Protein AF-A0A1I7TGD9-F1 (afdb_monomer_lite)

Radius of gyration: 21.31 Å; chains: 1; bounding box: 45×32×64 Å

pLDDT: mean 74.13, std 12.02, range [39.72, 93.06]

Foldseek 3Di:
DVVVVVVVVVVVVVVVVVVVVQAQDWDKDPQPDVVLLVCCVVPVQVVVLVPDPDQFRKDFPDSGKIKIWHWHQDPNDTDIDMDIDTDIDGDPHTSDPPDD

Secondary structure (DSSP, 8-state):
-HHHHHHHHHHHHHHHHHHHTTTT-EEEEPTT-HHHHHHIIIIIHHHHHHH---SEEEEES-S--EEEEEEEEETTEEEEEEEEE--EEEEEEESS----

Structure (mmCIF, N/CA/C/O backbone):
data_AF-A0A1I7TGD9-F1
#
_entry.id   AF-A0A1I7TGD9-F1
#
loop_
_atom_site.group_PDB
_atom_site.id
_atom_site.type_symbol
_atom_site.label_atom_id
_atom_site.label_alt_id
_atom_site.label_comp_id
_atom_site.label_asym_id
_atom_site.label_entity_id
_atom_site.label_seq_id
_atom_site.pdbx_PDB_ins_code
_atom_site.Cartn_x
_atom_site.Cartn_y
_atom_site.Cartn_z
_atom_site.occupancy
_atom_site.B_iso_or_equiv
_atom_site.auth_seq_id
_atom_site.auth_comp_id
_atom_site.auth_asym_id
_atom_site.auth_atom_id
_atom_site.pdbx_PDB_model_num
ATOM 1 N N . MET A 1 1 ? -19.857 13.244 47.740 1.00 50.72 1 MET A N 1
ATOM 2 C CA . MET A 1 1 ? -19.706 12.057 46.860 1.00 50.72 1 MET A CA 1
ATOM 3 C C . MET A 1 1 ? -20.479 12.149 45.538 1.00 50.72 1 MET A C 1
ATOM 5 O O . MET A 1 1 ? -19.951 11.687 44.539 1.00 50.72 1 MET A O 1
ATOM 9 N N . ILE A 1 2 ? -21.659 12.783 45.475 1.00 59.94 2 ILE A N 1
ATOM 10 C CA . ILE A 1 2 ? -22.509 12.872 44.261 1.00 59.94 2 ILE A CA 1
ATOM 11 C C . ILE A 1 2 ? -21.821 13.529 43.042 1.00 59.94 2 ILE A C 1
ATOM 13 O O . ILE A 1 2 ? -21.930 13.028 41.927 1.00 59.94 2 ILE A O 1
ATOM 17 N N . GLY A 1 3 ? -21.027 14.587 43.245 1.00 64.75 3 GLY A N 1
ATOM 18 C CA . GLY A 1 3 ? -20.374 15.305 42.139 1.00 64.75 3 GLY A CA 1
ATOM 19 C C . GLY A 1 3 ? -19.253 14.543 41.417 1.00 64.75 3 GLY A C 1
ATOM 20 O O . GLY A 1 3 ? -18.904 14.904 40.298 1.00 64.75 3 GLY A O 1
ATOM 21 N N . ILE A 1 4 ? -18.683 13.493 42.021 1.00 72.62 4 ILE A N 1
ATOM 22 C CA . ILE A 1 4 ? -17.620 12.686 41.394 1.00 72.62 4 ILE A CA 1
ATOM 23 C C . ILE A 1 4 ? -18.234 11.686 40.409 1.00 72.62 4 ILE A C 1
ATOM 25 O O . ILE A 1 4 ? -17.795 11.606 39.265 1.00 72.62 4 ILE A O 1
ATOM 29 N N . TYR A 1 5 ? -19.306 10.999 40.812 1.00 74.25 5 TYR A N 1
ATOM 30 C CA . TYR A 1 5 ? -20.026 10.061 39.947 1.00 74.25 5 TYR A CA 1
ATOM 31 C C . TYR A 1 5 ? -20.636 10.748 38.722 1.00 74.25 5 TYR A C 1
ATOM 33 O O . TYR A 1 5 ? -20.565 10.212 37.619 1.00 74.25 5 TYR A O 1
ATOM 41 N N . GLN A 1 6 ? -21.149 11.971 38.887 1.00 77.81 6 GLN A N 1
ATOM 42 C CA . GLN A 1 6 ? -21.672 12.765 37.774 1.00 77.81 6 GLN A CA 1
ATOM 43 C C . GLN A 1 6 ? -20.577 13.141 36.761 1.00 77.81 6 GLN A C 1
ATOM 45 O O . GLN A 1 6 ? -20.796 13.048 35.556 1.00 77.81 6 GLN A O 1
ATOM 50 N N . LYS A 1 7 ? -19.373 13.498 37.229 1.00 74.62 7 LYS A N 1
ATOM 51 C CA . LYS A 1 7 ? -18.223 13.772 36.350 1.00 74.62 7 LYS A CA 1
ATOM 52 C C . LYS A 1 7 ? -17.761 12.523 35.600 1.00 74.62 7 LYS A C 1
ATOM 54 O O . LYS A 1 7 ? -17.491 12.609 34.407 1.00 74.62 7 LYS A O 1
ATOM 59 N N . ILE A 1 8 ? -17.710 11.372 36.275 1.00 77.62 8 ILE A N 1
ATOM 60 C CA . ILE A 1 8 ? -17.329 10.091 35.661 1.00 77.62 8 ILE A CA 1
ATOM 61 C C . ILE A 1 8 ? -18.333 9.694 34.573 1.00 77.62 8 ILE A C 1
ATOM 63 O O . ILE A 1 8 ? -17.916 9.338 33.475 1.00 77.62 8 ILE A O 1
ATOM 67 N N . ALA A 1 9 ? -19.637 9.821 34.844 1.00 73.88 9 ALA A N 1
ATOM 68 C CA . ALA A 1 9 ? -2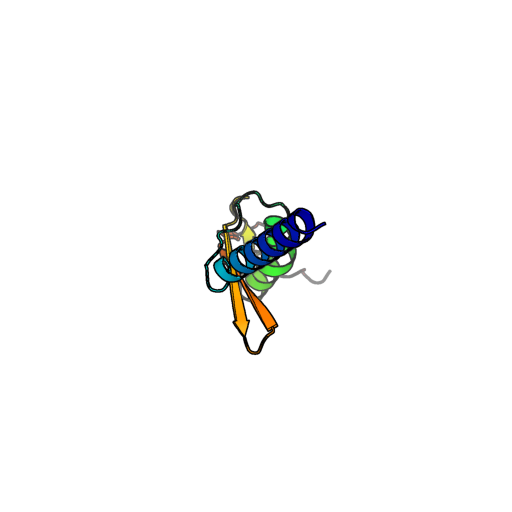0.693 9.514 33.879 1.00 73.88 9 ALA A CA 1
ATOM 69 C C . ALA A 1 9 ? -20.631 10.409 32.630 1.00 73.88 9 ALA A C 1
ATOM 71 O O . ALA A 1 9 ? -20.764 9.931 31.507 1.00 73.88 9 ALA A O 1
ATOM 72 N N . ILE A 1 10 ? -20.379 11.709 32.803 1.00 75.44 10 ILE A N 1
ATOM 73 C CA . ILE A 1 10 ? -20.212 12.634 31.673 1.00 75.44 10 ILE A CA 1
ATOM 74 C C . ILE A 1 10 ? -18.981 12.252 30.839 1.00 75.44 10 ILE A C 1
ATOM 76 O O . ILE A 1 10 ? -19.038 12.264 29.610 1.00 75.44 10 ILE A O 1
ATOM 80 N N . PHE A 1 11 ? -17.882 11.870 31.494 1.00 75.25 11 PHE A N 1
ATOM 81 C CA . PHE A 1 11 ? -16.641 11.494 30.819 1.00 75.25 11 PHE A CA 1
ATOM 82 C C . PHE A 1 11 ? -16.796 10.213 29.985 1.00 75.25 11 PHE A C 1
ATOM 84 O O . PHE A 1 11 ? -16.346 10.166 28.841 1.00 75.25 11 PHE A O 1
ATOM 91 N N . THR A 1 12 ? -17.487 9.193 30.504 1.00 71.31 12 THR A N 1
ATOM 92 C CA . THR A 1 12 ? -17.750 7.950 29.760 1.00 71.31 12 THR A CA 1
ATOM 93 C C . THR A 1 12 ? -18.695 8.161 28.579 1.00 71.31 12 THR A C 1
ATOM 95 O O . THR A 1 12 ? -18.447 7.608 27.506 1.00 71.31 12 THR A O 1
ATOM 98 N N . ILE A 1 13 ? -19.723 9.003 28.724 1.00 71.94 13 ILE A N 1
ATOM 99 C CA . ILE A 1 13 ? -20.636 9.352 27.622 1.00 71.94 13 ILE A CA 1
ATOM 100 C C . ILE A 1 13 ? -19.889 10.095 26.504 1.00 71.94 13 ILE A C 1
ATOM 102 O O . ILE A 1 13 ? -20.057 9.770 25.328 1.00 71.94 13 ILE A O 1
ATOM 106 N N . LEU A 1 14 ? -19.020 11.050 26.854 1.00 66.69 14 LEU A N 1
ATOM 107 C CA . LEU A 1 14 ? -18.206 11.792 25.885 1.00 66.69 14 LEU A CA 1
ATOM 108 C C . LEU A 1 14 ? -17.272 10.875 25.087 1.00 66.69 14 LEU A C 1
ATOM 110 O O . LEU A 1 14 ? -17.213 10.985 23.863 1.00 66.69 14 LEU A O 1
ATOM 114 N N . ILE A 1 15 ? -16.586 9.938 25.747 1.00 65.50 15 ILE A N 1
ATOM 115 C CA . ILE A 1 15 ? -15.707 8.976 25.063 1.00 65.50 15 ILE A CA 1
ATOM 116 C C . ILE A 1 15 ? -16.514 8.080 24.113 1.00 65.50 15 ILE A C 1
ATOM 118 O O . ILE A 1 15 ? -16.099 7.873 22.970 1.00 65.50 15 ILE A O 1
ATOM 122 N N . GLY A 1 16 ? -17.685 7.599 24.547 1.00 60.75 16 GLY A N 1
ATOM 123 C CA . GLY A 1 16 ? -18.570 6.780 23.715 1.00 60.75 16 GLY A CA 1
ATOM 124 C C . GLY A 1 16 ? -19.069 7.513 22.464 1.00 60.75 16 GLY A C 1
ATOM 125 O O . GLY A 1 16 ? -19.055 6.951 21.368 1.00 60.75 16 GLY A O 1
ATOM 126 N N . LEU A 1 17 ? -19.437 8.792 22.597 1.00 61.59 17 LEU A N 1
ATOM 127 C CA . LEU A 1 17 ? -19.866 9.629 21.470 1.00 61.59 17 LEU A CA 1
ATOM 128 C C . LEU A 1 17 ? -18.733 9.883 20.465 1.00 61.59 17 LEU A C 1
ATOM 130 O O . LEU A 1 17 ? -18.962 9.803 19.259 1.00 61.59 17 LEU A O 1
ATOM 134 N N . ILE A 1 18 ? -17.506 10.133 20.935 1.00 60.19 18 ILE A N 1
ATOM 135 C CA . ILE A 1 18 ? -16.339 10.354 20.061 1.00 60.19 18 ILE A CA 1
ATOM 136 C C . ILE A 1 18 ? -15.991 9.079 19.280 1.00 60.19 18 ILE A C 1
ATOM 138 O O . ILE A 1 18 ? -15.710 9.138 18.079 1.00 60.19 18 ILE A O 1
ATOM 142 N N . GLN A 1 19 ? -16.050 7.914 19.934 1.00 55.19 19 GLN A N 1
ATOM 143 C CA . GLN A 1 19 ? -15.828 6.634 19.259 1.00 55.19 19 GLN A CA 1
ATOM 144 C C . GLN A 1 19 ? -16.930 6.322 18.240 1.00 55.19 19 GLN A C 1
ATOM 146 O O . GLN A 1 19 ? -16.624 5.834 17.157 1.00 55.19 19 GLN A O 1
ATOM 151 N N . SER A 1 20 ? -18.188 6.669 18.524 1.00 56.16 20 SER A N 1
ATOM 152 C CA . SER A 1 20 ? -19.289 6.504 17.567 1.00 56.16 20 SER A CA 1
ATOM 153 C C . SER A 1 20 ? -19.164 7.444 16.356 1.00 56.16 20 SER A C 1
ATOM 155 O O . SER A 1 20 ? -19.379 7.025 15.221 1.00 56.16 20 SER A O 1
ATOM 157 N N . ALA A 1 21 ? -18.710 8.686 16.560 1.00 58.41 21 ALA A N 1
ATOM 158 C CA . ALA A 1 21 ? -18.602 9.706 15.511 1.00 58.41 21 ALA A CA 1
ATOM 159 C C . ALA A 1 21 ? -17.528 9.435 14.434 1.00 58.41 21 ALA A C 1
ATOM 161 O O . ALA A 1 21 ? -17.488 10.140 13.418 1.00 58.41 21 ALA A O 1
ATOM 162 N N . THR A 1 22 ? -16.655 8.445 14.647 1.00 58.91 22 THR A N 1
ATOM 163 C CA . THR A 1 22 ? -15.591 8.044 13.707 1.00 58.91 22 THR A CA 1
ATOM 164 C C . THR A 1 22 ? -15.916 6.770 12.920 1.00 58.91 22 THR A C 1
ATOM 166 O O . THR A 1 22 ? -15.214 6.460 11.956 1.00 58.91 22 THR A O 1
ATOM 169 N N . ILE A 1 23 ? -17.000 6.064 13.263 1.00 60.84 23 ILE A N 1
ATOM 170 C CA . ILE A 1 23 ? -17.457 4.869 12.543 1.00 60.84 23 ILE A CA 1
ATOM 171 C C . ILE A 1 23 ? -18.128 5.298 11.231 1.00 60.84 23 ILE A C 1
ATOM 173 O O . ILE A 1 23 ? -19.004 6.158 11.213 1.00 60.84 23 ILE A O 1
ATOM 177 N N . GLY A 1 24 ? -17.700 4.708 10.116 1.00 56.94 24 GLY A N 1
ATOM 178 C CA . GLY A 1 24 ? -18.223 4.979 8.775 1.00 56.94 24 GLY A CA 1
ATOM 179 C C . GLY A 1 24 ? -17.647 6.222 8.089 1.00 56.94 24 GLY A C 1
ATOM 180 O O . GLY A 1 24 ? -17.946 6.449 6.919 1.00 56.94 24 GLY A O 1
ATOM 181 N N . LYS A 1 25 ? -16.796 7.015 8.755 1.00 58.72 25 LYS A N 1
ATOM 182 C CA . LYS A 1 25 ? -16.121 8.158 8.120 1.00 58.72 25 LYS A CA 1
ATOM 183 C C . LYS A 1 25 ? -14.807 7.739 7.467 1.00 58.72 25 LYS A C 1
ATOM 185 O O . LYS A 1 25 ? -14.014 6.998 8.046 1.00 58.72 25 LYS A O 1
ATOM 190 N N . HIS A 1 26 ? -14.561 8.272 6.273 1.00 59.34 26 HIS A N 1
ATOM 191 C CA . HIS A 1 26 ? -13.250 8.221 5.637 1.00 59.34 26 HIS A CA 1
ATOM 192 C C . HIS A 1 26 ? -12.315 9.160 6.397 1.00 59.34 26 HIS A C 1
ATOM 194 O O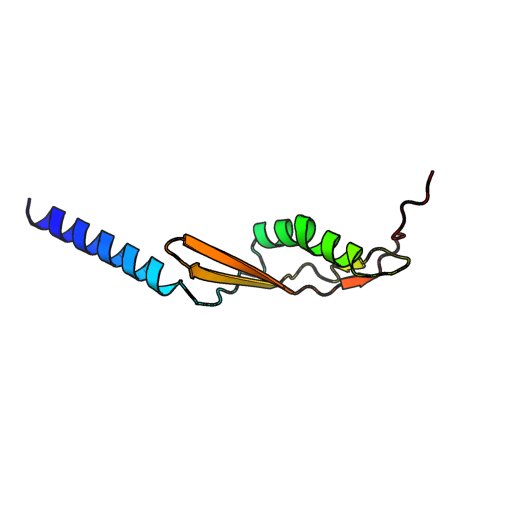 . HIS A 1 26 ? -12.426 10.380 6.289 1.00 59.34 26 HIS A O 1
ATOM 200 N N . LEU A 1 27 ? -11.408 8.595 7.187 1.00 61.91 27 LEU A N 1
ATOM 201 C CA . LEU A 1 27 ? -10.355 9.365 7.830 1.00 61.91 27 LEU A CA 1
ATOM 202 C C . LEU A 1 27 ? -9.163 9.407 6.879 1.00 61.91 27 LEU A C 1
ATOM 204 O O . LEU A 1 27 ? -8.586 8.367 6.541 1.00 61.91 27 LEU A O 1
ATOM 208 N N . GLN A 1 28 ? -8.823 10.612 6.425 1.00 64.69 28 GLN A N 1
ATOM 209 C CA . GLN A 1 28 ? -7.573 10.838 5.716 1.00 64.69 28 GLN A CA 1
ATOM 210 C C . GLN A 1 28 ? -6.431 10.689 6.718 1.00 64.69 28 GLN A C 1
ATOM 212 O O . GLN A 1 28 ? -6.406 11.350 7.759 1.00 64.69 28 GLN A O 1
ATOM 217 N N . VAL A 1 29 ? -5.522 9.767 6.425 1.00 64.38 29 VAL A N 1
ATOM 218 C CA . VAL A 1 29 ? -4.306 9.588 7.213 1.00 64.38 29 VAL A CA 1
ATOM 219 C C . VAL A 1 29 ? -3.378 10.749 6.860 1.00 64.38 29 VAL A C 1
ATOM 221 O O . VAL A 1 29 ? -3.250 11.052 5.674 1.00 64.38 29 VAL A O 1
ATOM 224 N N . PRO A 1 30 ? -2.745 11.416 7.839 1.00 65.44 30 PRO A N 1
ATOM 225 C CA . PRO A 1 30 ? -1.786 12.470 7.547 1.00 65.44 30 PRO A CA 1
ATOM 226 C C . PRO A 1 30 ? -0.678 11.952 6.624 1.00 65.44 30 PRO A C 1
ATOM 228 O O . PRO A 1 30 ? -0.052 10.935 6.920 1.00 65.44 30 PRO A O 1
ATOM 231 N N . ASP A 1 31 ? -0.379 12.690 5.555 1.00 61.28 31 ASP A N 1
ATOM 232 C CA . ASP A 1 31 ? 0.588 12.282 4.518 1.00 61.28 31 ASP A CA 1
ATOM 233 C C . ASP A 1 31 ? 2.028 12.093 5.053 1.00 61.28 31 ASP A C 1
ATOM 235 O O . ASP A 1 31 ? 2.901 11.557 4.372 1.00 61.28 31 ASP A O 1
ATOM 239 N N . LYS A 1 32 ? 2.293 12.539 6.290 1.00 61.22 32 LYS A N 1
ATOM 240 C CA . LYS A 1 32 ? 3.581 12.421 6.994 1.00 61.22 32 LYS A CA 1
ATOM 241 C C . LYS A 1 32 ? 3.587 11.373 8.110 1.00 61.22 32 LYS A C 1
ATOM 243 O O . LYS A 1 32 ? 4.545 11.333 8.880 1.00 61.22 32 LYS A O 1
ATOM 248 N N . ASP A 1 33 ? 2.548 10.550 8.235 1.00 66.88 33 ASP A N 1
ATOM 249 C CA . ASP A 1 33 ? 2.537 9.494 9.245 1.00 66.88 33 ASP A CA 1
ATOM 250 C C . ASP A 1 33 ? 3.638 8.452 8.930 1.00 66.88 33 ASP A C 1
ATOM 252 O O . ASP A 1 33 ? 3.606 7.812 7.872 1.00 66.88 33 ASP A O 1
ATOM 256 N N . PRO A 1 34 ? 4.638 8.245 9.808 1.00 67.56 34 PRO A N 1
ATOM 257 C CA . PRO A 1 34 ? 5.699 7.268 9.567 1.00 67.56 34 PRO A CA 1
ATOM 258 C C . PRO A 1 34 ? 5.164 5.834 9.431 1.00 67.56 34 PRO A C 1
ATOM 260 O O . PRO A 1 34 ? 5.772 5.016 8.732 1.00 67.56 34 PRO A O 1
ATOM 263 N N . THR A 1 35 ? 4.010 5.523 10.032 1.00 72.69 35 THR A N 1
ATOM 264 C CA . THR A 1 35 ? 3.364 4.215 9.862 1.00 72.69 35 THR A CA 1
ATOM 265 C C . THR A 1 35 ? 2.781 4.032 8.464 1.00 72.69 35 THR A C 1
ATOM 267 O O . THR A 1 35 ? 2.809 2.914 7.948 1.00 72.69 35 THR A O 1
ATOM 270 N N . LEU A 1 36 ? 2.358 5.112 7.795 1.00 72.50 36 LEU A N 1
ATOM 271 C CA . LEU A 1 36 ? 1.896 5.063 6.408 1.00 72.50 36 LEU A CA 1
ATOM 272 C C . LEU A 1 36 ? 3.032 4.658 5.468 1.00 72.50 36 LEU A C 1
ATOM 274 O O . LEU A 1 36 ? 2.876 3.737 4.669 1.00 72.50 36 LEU A O 1
ATOM 278 N N . LYS A 1 37 ? 4.207 5.278 5.623 1.00 74.75 37 LYS A N 1
ATOM 279 C CA . LYS A 1 37 ? 5.400 4.905 4.853 1.00 74.75 37 LYS A CA 1
ATOM 280 C C . LYS A 1 37 ? 5.746 3.428 5.066 1.00 74.75 37 LYS A C 1
ATOM 282 O O . LYS A 1 37 ? 5.971 2.706 4.100 1.00 74.75 37 LYS A O 1
ATOM 287 N N . ALA A 1 38 ? 5.737 2.951 6.309 1.00 78.56 38 ALA A N 1
ATOM 288 C CA . ALA A 1 38 ? 6.031 1.551 6.604 1.00 78.56 38 ALA A CA 1
ATOM 289 C C . ALA A 1 38 ? 5.034 0.586 5.937 1.00 78.56 38 ALA A C 1
ATOM 291 O O . ALA A 1 38 ? 5.454 -0.387 5.315 1.00 78.56 38 ALA A O 1
ATOM 292 N N . LEU A 1 39 ? 3.731 0.868 6.017 1.00 76.81 39 LEU A N 1
ATOM 293 C CA . LEU A 1 39 ? 2.684 0.054 5.385 1.00 76.81 39 LEU A CA 1
ATOM 294 C C . LEU A 1 39 ? 2.831 0.025 3.866 1.00 76.81 39 LEU A C 1
ATOM 296 O O . LEU A 1 39 ? 2.754 -1.027 3.237 1.00 76.81 39 LEU A O 1
ATOM 300 N N . VAL A 1 40 ? 3.099 1.182 3.280 1.00 78.56 40 VAL A N 1
ATOM 301 C CA . VAL A 1 40 ? 3.282 1.336 1.847 1.00 78.56 40 VAL A CA 1
ATOM 302 C C . VAL A 1 40 ? 4.459 0.501 1.330 1.00 78.56 40 VAL A C 1
ATOM 304 O O . VAL A 1 40 ? 4.291 -0.263 0.380 1.00 78.56 40 VAL A O 1
ATOM 307 N N . TYR A 1 41 ? 5.628 0.595 1.965 1.00 82.31 41 TYR A N 1
ATOM 308 C CA . TYR A 1 41 ? 6.812 -0.156 1.537 1.00 82.31 41 TYR A CA 1
ATOM 309 C C . TYR A 1 41 ? 6.729 -1.650 1.872 1.00 82.31 41 TYR A C 1
ATOM 311 O O . TYR A 1 41 ? 7.245 -2.467 1.115 1.00 82.31 41 TYR A O 1
ATOM 319 N N . LYS A 1 42 ? 6.084 -2.020 2.986 1.00 83.31 42 LYS A N 1
ATOM 320 C CA . LYS A 1 42 ? 6.005 -3.415 3.443 1.00 83.31 42 LYS A CA 1
ATOM 321 C C . LYS A 1 42 ? 4.899 -4.212 2.751 1.00 83.31 42 LYS A C 1
ATOM 323 O O . LYS A 1 42 ? 5.083 -5.392 2.484 1.00 83.31 42 LYS A O 1
ATOM 328 N N . GLU A 1 43 ? 3.761 -3.584 2.467 1.00 82.62 43 GLU A N 1
ATOM 329 C CA . GLU A 1 43 ? 2.566 -4.262 1.951 1.00 82.62 43 GLU A CA 1
ATOM 330 C C . GLU A 1 43 ? 2.196 -3.802 0.540 1.00 82.62 43 GLU A C 1
ATOM 332 O O . GLU A 1 43 ? 1.932 -4.632 -0.329 1.00 82.62 43 GLU A O 1
ATOM 337 N N . GLY A 1 44 ? 2.147 -2.486 0.308 1.00 82.75 44 GLY A N 1
ATOM 338 C CA . GLY A 1 44 ? 1.635 -1.912 -0.940 1.00 82.75 44 GLY A CA 1
ATOM 339 C C . GLY A 1 44 ? 2.553 -2.163 -2.134 1.00 82.75 44 GLY A C 1
ATOM 340 O O . GLY A 1 44 ? 2.121 -2.707 -3.150 1.00 82.75 44 GLY A O 1
ATOM 341 N N . LEU A 1 45 ? 3.830 -1.806 -1.996 1.00 87.12 45 LEU A N 1
ATOM 342 C CA . LEU A 1 45 ? 4.815 -1.871 -3.075 1.00 87.12 45 LEU A CA 1
ATOM 343 C C . LEU A 1 45 ? 5.096 -3.306 -3.568 1.00 87.12 45 LEU A C 1
ATOM 345 O O . LEU A 1 45 ? 5.097 -3.509 -4.785 1.00 87.12 45 LEU A O 1
ATOM 349 N N . PRO A 1 46 ? 5.263 -4.327 -2.698 1.00 88.25 46 PRO A N 1
ATOM 350 C CA . PRO A 1 46 ? 5.436 -5.704 -3.160 1.00 88.25 46 PRO A CA 1
ATOM 351 C C . PRO A 1 46 ? 4.203 -6.230 -3.902 1.00 88.25 46 PRO A C 1
ATOM 353 O O . PRO A 1 46 ? 4.334 -6.868 -4.943 1.00 88.25 46 PRO A O 1
ATOM 356 N N . LYS A 1 47 ? 2.991 -5.916 -3.417 1.00 87.44 47 LYS A N 1
ATOM 357 C CA . LYS A 1 47 ? 1.738 -6.311 -4.084 1.00 87.44 47 LYS A CA 1
ATOM 358 C C . LYS A 1 47 ? 1.561 -5.620 -5.435 1.00 87.44 47 LYS A C 1
ATOM 360 O O . LYS A 1 47 ? 1.022 -6.237 -6.349 1.00 87.44 47 LYS A O 1
ATOM 365 N N . ALA A 1 48 ? 2.002 -4.368 -5.565 1.00 86.75 48 ALA A N 1
ATOM 366 C CA . ALA A 1 48 ? 1.997 -3.656 -6.839 1.00 86.75 48 ALA A CA 1
ATOM 367 C C . ALA A 1 48 ? 2.949 -4.323 -7.843 1.00 86.75 48 ALA A C 1
ATOM 369 O O . ALA A 1 48 ? 2.506 -4.708 -8.920 1.00 86.75 48 ALA A O 1
ATOM 370 N N . ASN A 1 49 ? 4.207 -4.567 -7.463 1.00 89.81 49 ASN A N 1
ATOM 371 C CA . ASN A 1 49 ? 5.179 -5.254 -8.324 1.00 89.81 49 ASN A CA 1
ATOM 372 C C . ASN A 1 49 ? 4.780 -6.697 -8.671 1.00 89.81 49 ASN A C 1
ATOM 374 O O . ASN A 1 49 ? 5.085 -7.164 -9.758 1.00 89.81 49 ASN A O 1
ATOM 378 N N . ALA A 1 50 ? 4.050 -7.397 -7.798 1.00 87.62 50 ALA A N 1
ATOM 379 C CA . ALA A 1 50 ? 3.512 -8.722 -8.114 1.00 87.62 50 ALA A CA 1
ATOM 380 C C . ALA A 1 50 ? 2.387 -8.692 -9.171 1.00 87.62 50 ALA A C 1
ATOM 382 O O . ALA A 1 50 ? 2.151 -9.697 -9.839 1.00 87.62 50 ALA A O 1
ATOM 383 N N . LYS A 1 51 ? 1.673 -7.564 -9.310 1.00 87.50 51 LYS A N 1
ATOM 384 C CA . LYS A 1 51 ? 0.591 -7.374 -10.295 1.00 87.50 51 LYS A CA 1
ATOM 385 C C . LYS A 1 51 ? 1.062 -6.714 -11.590 1.00 87.50 51 LYS A C 1
ATOM 387 O O . LYS A 1 51 ? 0.428 -6.893 -12.625 1.00 87.50 51 LYS A O 1
ATOM 392 N N . ILE A 1 52 ? 2.121 -5.913 -11.524 1.00 87.19 52 ILE A N 1
ATOM 393 C CA . ILE A 1 52 ? 2.693 -5.223 -12.677 1.00 87.19 52 ILE A CA 1
ATOM 394 C C . ILE A 1 52 ? 3.672 -6.177 -13.364 1.00 87.19 52 ILE A C 1
ATOM 396 O O . ILE A 1 52 ? 4.755 -6.456 -12.857 1.00 87.19 52 ILE A O 1
ATOM 400 N N . HIS A 1 53 ? 3.286 -6.686 -14.530 1.00 87.56 53 HIS A N 1
ATOM 401 C CA . HIS A 1 53 ? 4.136 -7.553 -15.343 1.00 87.56 53 HIS A CA 1
ATOM 402 C C . HIS A 1 53 ? 5.087 -6.714 -16.207 1.00 87.56 53 HIS A C 1
ATOM 404 O O . HIS A 1 53 ? 4.809 -6.465 -17.377 1.00 87.56 53 HIS A O 1
ATOM 410 N N . ASP A 1 54 ? 6.199 -6.272 -15.620 1.00 86.81 54 ASP A N 1
ATOM 411 C CA . ASP A 1 54 ? 7.250 -5.504 -16.299 1.00 86.81 54 ASP A CA 1
ATOM 412 C C . ASP A 1 54 ? 8.622 -6.195 -16.152 1.00 86.81 54 ASP A C 1
ATOM 414 O O . ASP A 1 54 ? 8.811 -7.100 -15.336 1.00 86.81 54 ASP A O 1
ATOM 418 N N . THR A 1 55 ? 9.591 -5.782 -16.963 1.00 89.00 55 THR A N 1
ATOM 419 C CA . THR A 1 55 ? 10.990 -6.238 -16.940 1.00 89.00 55 THR A CA 1
ATOM 420 C C . THR A 1 55 ? 11.798 -5.623 -15.796 1.00 89.00 55 THR A C 1
ATOM 422 O O . THR A 1 55 ? 12.842 -6.158 -15.421 1.00 89.00 55 THR A O 1
ATOM 425 N N . VAL A 1 56 ? 11.295 -4.536 -15.208 1.00 90.75 56 VAL A N 1
ATOM 426 C CA . VAL A 1 56 ? 11.913 -3.808 -14.096 1.00 90.75 56 VAL A CA 1
ATOM 427 C C . VAL A 1 56 ? 10.978 -3.708 -12.898 1.00 90.75 56 VAL A C 1
ATOM 429 O O . VAL A 1 56 ? 9.755 -3.764 -13.028 1.00 90.75 56 VAL A O 1
ATOM 432 N N . LEU A 1 57 ? 11.555 -3.548 -11.709 1.00 90.88 57 LEU A N 1
ATOM 433 C CA . LEU A 1 57 ? 10.793 -3.207 -10.517 1.00 90.88 57 LEU A CA 1
ATOM 434 C C . LEU A 1 57 ? 10.298 -1.768 -10.618 1.00 90.88 57 LEU A C 1
ATOM 436 O O . LEU A 1 57 ? 11.038 -0.856 -10.991 1.00 90.88 57 LEU A O 1
ATOM 440 N N . TRP A 1 58 ? 9.058 -1.559 -10.213 1.00 92.00 58 TRP A N 1
ATOM 441 C CA . TRP A 1 58 ? 8.486 -0.244 -10.014 1.00 92.00 58 TRP A CA 1
ATOM 442 C C . TRP A 1 58 ? 8.754 0.208 -8.583 1.00 92.00 58 TRP A C 1
ATOM 444 O O . TRP A 1 58 ? 8.649 -0.568 -7.629 1.00 92.00 58 TRP A O 1
ATOM 454 N N . VAL A 1 59 ? 9.112 1.477 -8.433 1.00 91.19 59 VAL A N 1
ATOM 455 C CA . VAL A 1 59 ? 9.424 2.116 -7.152 1.00 91.19 59 VAL A CA 1
ATOM 456 C C . VAL A 1 59 ? 8.588 3.384 -6.991 1.00 91.19 59 VAL A C 1
ATOM 458 O O . VAL A 1 59 ? 8.128 3.940 -7.990 1.00 91.19 59 VAL A O 1
ATOM 461 N N . PRO A 1 60 ? 8.374 3.878 -5.762 1.00 90.06 60 PRO A N 1
ATOM 462 C CA . PRO A 1 60 ? 7.694 5.149 -5.558 1.00 90.06 60 PRO A CA 1
ATOM 463 C C . PRO A 1 60 ? 8.382 6.293 -6.312 1.00 90.06 60 PRO A C 1
ATOM 465 O O . PRO A 1 60 ? 9.590 6.493 -6.175 1.00 90.06 60 PRO A O 1
ATOM 468 N N . ALA A 1 61 ? 7.611 7.058 -7.084 1.00 87.94 61 ALA A N 1
ATOM 469 C CA . ALA A 1 61 ? 8.090 8.267 -7.755 1.00 87.94 61 ALA A CA 1
ATOM 470 C C . ALA A 1 61 ? 8.301 9.426 -6.770 1.00 87.94 61 ALA A C 1
ATOM 472 O O . ALA A 1 61 ? 9.111 10.321 -7.002 1.00 87.94 61 ALA A O 1
ATOM 473 N N . THR A 1 62 ? 7.574 9.405 -5.651 1.00 81.75 62 THR A N 1
ATOM 474 C CA . THR A 1 62 ? 7.643 10.420 -4.602 1.00 81.75 62 THR A CA 1
ATOM 475 C C . THR A 1 62 ? 7.675 9.767 -3.222 1.00 81.75 62 THR A C 1
ATOM 477 O O . THR A 1 62 ? 7.407 8.577 -3.051 1.00 81.75 62 THR A O 1
ATOM 480 N N . THR A 1 63 ? 8.005 10.566 -2.209 1.00 74.94 63 THR A N 1
ATOM 481 C CA . THR A 1 63 ? 7.898 10.189 -0.792 1.00 74.94 63 THR A CA 1
ATOM 482 C C . THR A 1 63 ? 6.567 10.610 -0.167 1.00 74.94 63 THR A C 1
ATOM 484 O O . THR A 1 63 ? 6.375 10.425 1.035 1.00 74.94 63 THR A O 1
ATOM 487 N N . GLN A 1 64 ? 5.671 11.198 -0.965 1.00 72.75 64 GLN A N 1
ATOM 488 C CA . GLN A 1 64 ? 4.350 11.639 -0.538 1.00 72.75 64 GLN A CA 1
ATOM 489 C C . GLN A 1 64 ? 3.347 10.538 -0.859 1.00 72.75 64 GLN A C 1
ATOM 491 O O . GLN A 1 64 ? 3.078 10.244 -2.022 1.00 72.75 64 GLN A O 1
ATOM 496 N N . PHE A 1 65 ? 2.814 9.927 0.190 1.00 75.50 65 PHE A N 1
ATOM 497 C CA . PHE A 1 65 ? 1.828 8.861 0.095 1.00 75.50 65 PHE A CA 1
ATOM 498 C C . PHE A 1 65 ? 0.522 9.363 0.686 1.00 75.50 65 PHE A C 1
ATOM 500 O O . PHE A 1 65 ? 0.544 10.005 1.735 1.00 75.50 65 PHE A O 1
ATOM 507 N N . SER A 1 66 ? -0.601 9.032 0.056 1.00 74.88 66 SER A N 1
ATOM 508 C CA . SER A 1 66 ? -1.906 9.210 0.683 1.00 74.88 66 SER A CA 1
ATOM 509 C C . SER A 1 66 ? -2.405 7.855 1.182 1.00 74.88 66 SER A C 1
ATOM 511 O O . SER A 1 66 ? -2.212 6.809 0.550 1.00 74.88 66 SER A O 1
ATOM 513 N N . ALA A 1 67 ? -3.079 7.866 2.327 1.00 76.06 67 ALA A N 1
ATOM 514 C CA . ALA A 1 67 ? -3.940 6.76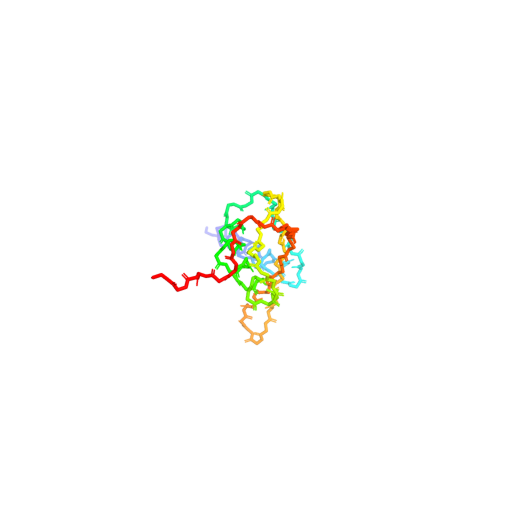0 2.701 1.00 76.06 67 ALA A CA 1
ATOM 515 C C . ALA A 1 67 ? -5.266 7.242 3.248 1.00 76.06 67 ALA A C 1
ATOM 517 O O . ALA A 1 67 ? -5.386 8.282 3.898 1.00 76.06 67 ALA A O 1
ATOM 518 N N . ARG A 1 68 ? -6.277 6.416 3.014 1.00 74.12 68 ARG A N 1
ATOM 519 C CA . ARG A 1 68 ? -7.610 6.582 3.570 1.00 74.12 68 ARG A CA 1
ATOM 520 C C . ARG A 1 68 ? -7.941 5.343 4.370 1.00 74.12 68 ARG A C 1
ATOM 522 O O . ARG A 1 68 ? -7.877 4.229 3.852 1.00 74.12 68 ARG A O 1
ATOM 529 N N . ARG A 1 69 ? -8.319 5.543 5.629 1.00 76.19 69 ARG A N 1
ATOM 530 C CA . ARG A 1 69 ? -8.856 4.480 6.473 1.00 76.19 69 ARG A CA 1
ATOM 531 C C . ARG A 1 69 ? -10.355 4.665 6.614 1.00 76.19 69 ARG A C 1
ATOM 533 O O . ARG A 1 69 ? -10.822 5.745 6.968 1.00 76.19 69 ARG A O 1
ATOM 540 N N . ILE A 1 70 ? -11.093 3.591 6.389 1.00 74.44 70 ILE A N 1
ATOM 541 C CA . ILE A 1 70 ? -12.525 3.518 6.654 1.00 74.44 70 ILE A CA 1
ATOM 542 C C . ILE A 1 70 ? -12.714 2.468 7.729 1.00 74.44 70 ILE A C 1
ATOM 544 O O . ILE A 1 70 ? -12.432 1.294 7.499 1.00 74.44 70 ILE A O 1
ATOM 548 N N . THR A 1 71 ? -13.185 2.879 8.899 1.00 73.69 71 THR A N 1
ATOM 549 C CA . THR A 1 71 ? -13.527 1.943 9.967 1.00 73.69 71 THR A CA 1
ATOM 550 C C . THR A 1 71 ? -15.037 1.745 9.976 1.00 73.69 71 THR A C 1
ATOM 552 O O . THR A 1 71 ? -15.783 2.679 10.243 1.00 73.69 71 THR A O 1
ATOM 555 N N . VAL A 1 72 ? -15.491 0.534 9.668 1.00 71.69 72 VAL A N 1
ATOM 556 C CA . VAL A 1 72 ? -16.903 0.144 9.640 1.00 71.69 72 VAL A CA 1
ATOM 557 C C . VAL A 1 72 ? -17.154 -0.832 10.783 1.00 71.69 72 VAL A C 1
ATOM 559 O O . VAL A 1 72 ? -16.381 -1.766 10.995 1.00 71.69 72 VAL A O 1
ATOM 562 N N . MET A 1 73 ? -18.230 -0.627 11.536 1.00 66.44 73 MET A N 1
ATOM 563 C CA . MET A 1 73 ? -18.680 -1.597 12.529 1.00 66.44 73 MET A CA 1
A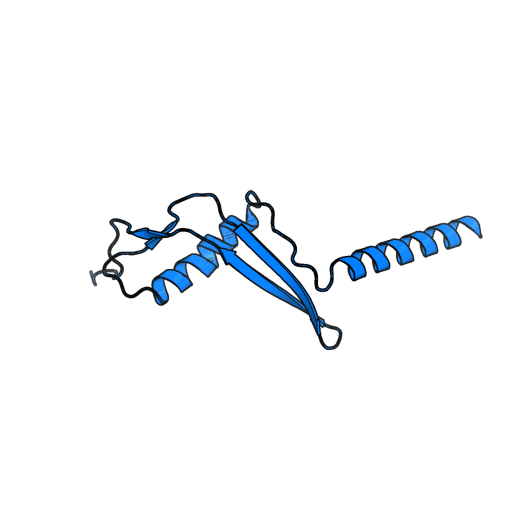TOM 564 C C . MET A 1 73 ? -19.574 -2.626 11.834 1.00 66.44 73 MET A C 1
ATOM 566 O O . MET A 1 73 ? -20.588 -2.262 11.248 1.00 66.44 73 MET A O 1
ATOM 570 N N . ASN A 1 74 ? -19.192 -3.901 11.879 1.00 68.00 74 ASN A N 1
ATOM 571 C CA . ASN A 1 74 ? -19.968 -5.004 11.318 1.00 68.00 74 ASN A CA 1
ATOM 572 C C . ASN A 1 74 ? -20.104 -6.104 12.380 1.00 68.00 74 ASN A C 1
ATOM 574 O O . ASN A 1 74 ? -19.103 -6.538 12.945 1.00 68.00 74 ASN A O 1
ATOM 578 N N . GLN A 1 75 ? -21.337 -6.514 12.694 1.00 69.94 75 GLN A N 1
ATOM 579 C CA . GLN A 1 75 ? -21.643 -7.558 13.692 1.00 69.94 75 GLN A CA 1
ATOM 580 C C . GLN A 1 75 ? -20.934 -7.370 15.055 1.00 69.94 75 GLN A C 1
ATOM 582 O O . GLN A 1 75 ? -20.417 -8.316 15.642 1.00 69.94 75 GLN A O 1
ATOM 587 N N . GLY A 1 76 ? -20.863 -6.133 15.557 1.00 72.06 76 GLY A N 1
ATOM 588 C CA . GLY A 1 76 ? -20.214 -5.825 16.841 1.00 72.06 76 GLY A CA 1
ATOM 589 C C . GLY A 1 76 ? -18.680 -5.810 16.809 1.00 72.06 76 GLY A C 1
ATOM 590 O O . GLY A 1 76 ? -18.055 -5.545 17.834 1.00 72.06 76 GLY A O 1
ATOM 591 N N . LYS A 1 77 ? -18.055 -6.034 15.646 1.00 70.62 77 LYS A N 1
ATOM 592 C CA . LYS A 1 77 ? -16.604 -5.952 15.453 1.00 70.62 77 LYS A CA 1
ATOM 593 C C . LYS A 1 77 ? -16.245 -4.777 14.544 1.00 70.62 77 LYS A C 1
ATOM 595 O O . LYS A 1 77 ? -16.918 -4.493 13.554 1.00 70.62 77 LYS A O 1
ATOM 600 N N . LEU A 1 78 ? -15.175 -4.069 14.892 1.00 71.06 78 LEU A N 1
ATOM 601 C CA . LEU A 1 78 ? -14.627 -2.991 14.072 1.00 71.06 78 LEU A CA 1
ATOM 602 C C . LEU A 1 78 ? -13.761 -3.586 12.957 1.00 71.06 78 LEU A C 1
ATOM 604 O O . LEU A 1 78 ? -12.778 -4.275 13.228 1.00 71.06 78 LEU A O 1
ATOM 608 N N . TYR A 1 79 ? -14.101 -3.282 11.709 1.00 69.31 79 TYR A N 1
ATOM 609 C CA . TYR A 1 79 ? -13.308 -3.606 10.528 1.00 69.31 79 TYR A CA 1
ATOM 610 C C . TYR A 1 79 ? -12.734 -2.318 9.959 1.00 69.31 79 TYR A C 1
ATOM 612 O O . TYR A 1 79 ? -13.463 -1.355 9.751 1.00 69.31 79 TYR A O 1
ATOM 620 N N . SER A 1 80 ? -11.428 -2.281 9.706 1.00 72.25 80 SER A N 1
ATOM 621 C CA . SER A 1 80 ? -10.787 -1.128 9.073 1.00 72.25 80 SER A CA 1
ATOM 622 C C . SER A 1 80 ? -10.297 -1.503 7.684 1.00 72.25 80 SER A C 1
ATOM 624 O O . SER A 1 80 ? -9.446 -2.378 7.545 1.00 72.25 80 SER A O 1
ATOM 626 N N . THR A 1 81 ? -10.821 -0.826 6.668 1.00 75.62 81 THR A N 1
ATOM 627 C CA . THR A 1 81 ? -10.330 -0.903 5.290 1.00 75.62 81 THR A CA 1
ATOM 628 C C . THR A 1 81 ? -9.340 0.225 5.059 1.00 75.62 81 THR A C 1
ATOM 630 O O . THR A 1 81 ? -9.612 1.371 5.418 1.00 75.62 81 THR A O 1
ATOM 633 N N . TRP A 1 82 ? -8.204 -0.097 4.452 1.00 72.00 82 TRP A N 1
ATOM 634 C CA . TRP A 1 82 ? -7.161 0.866 4.117 1.00 72.00 82 TRP A CA 1
ATOM 635 C C . TRP A 1 82 ? -7.027 0.960 2.600 1.00 72.00 82 TRP A C 1
ATOM 637 O O . TRP A 1 82 ? -6.871 -0.055 1.928 1.00 72.00 82 TRP A O 1
ATOM 647 N N . THR A 1 83 ? -7.107 2.177 2.070 1.00 77.00 83 THR A N 1
ATOM 648 C CA . THR A 1 83 ? -6.808 2.505 0.670 1.00 77.00 83 THR A CA 1
ATOM 649 C C . THR A 1 83 ? -5.520 3.310 0.638 1.00 77.00 83 THR A C 1
ATOM 651 O O . THR A 1 83 ? -5.357 4.205 1.466 1.00 77.00 83 THR A O 1
ATOM 654 N N . TYR A 1 84 ? -4.628 2.989 -0.292 1.00 76.88 84 TYR A N 1
ATOM 655 C CA . TYR A 1 84 ? -3.334 3.643 -0.459 1.00 76.88 84 TYR A CA 1
ATOM 656 C C . TYR A 1 84 ? -3.240 4.153 -1.893 1.00 76.88 84 TYR A C 1
ATOM 658 O O . TYR A 1 84 ? -3.403 3.344 -2.808 1.00 76.88 84 TYR A O 1
ATOM 666 N N . ASP A 1 85 ? -2.932 5.437 -2.082 1.00 81.19 85 ASP A N 1
ATOM 667 C CA . ASP A 1 85 ? -2.604 5.964 -3.407 1.00 81.19 85 ASP A CA 1
ATOM 668 C C . ASP A 1 85 ? -1.104 6.268 -3.477 1.00 81.19 85 ASP A C 1
ATOM 670 O O . ASP A 1 85 ? -0.519 6.893 -2.586 1.00 81.19 85 ASP A O 1
ATOM 674 N N . MET A 1 86 ? -0.468 5.797 -4.549 1.00 81.12 86 MET A N 1
ATOM 675 C CA . MET A 1 86 ? 0.952 6.000 -4.810 1.00 81.12 86 MET A CA 1
ATOM 676 C C . MET A 1 86 ? 1.191 6.171 -6.306 1.00 81.12 86 MET A C 1
ATOM 678 O O . MET A 1 86 ? 0.681 5.397 -7.114 1.00 81.12 86 MET A O 1
ATOM 682 N N . LEU A 1 87 ? 2.046 7.133 -6.655 1.00 87.19 87 LEU A N 1
ATOM 683 C CA . LEU A 1 87 ? 2.635 7.222 -7.984 1.00 87.19 87 LEU A CA 1
ATOM 684 C C . LEU A 1 87 ? 3.890 6.344 -8.059 1.00 87.19 87 LEU A C 1
ATOM 686 O O . LEU A 1 87 ? 4.821 6.517 -7.268 1.00 87.19 87 LEU A O 1
ATOM 690 N N . LEU A 1 88 ? 3.914 5.417 -9.010 1.00 89.94 88 LEU A N 1
ATOM 691 C CA . LEU A 1 88 ? 5.055 4.545 -9.268 1.00 89.94 88 LEU A CA 1
ATOM 692 C C . LEU A 1 88 ? 5.819 5.010 -10.512 1.00 89.94 88 LEU A C 1
ATOM 694 O O . LEU A 1 88 ? 5.224 5.521 -11.458 1.00 89.94 88 LEU A O 1
ATOM 698 N N . GLN A 1 89 ? 7.127 4.781 -10.513 1.00 93.06 89 GLN A N 1
ATOM 699 C CA . GLN A 1 89 ? 8.005 4.941 -11.668 1.00 93.06 89 GLN A CA 1
ATOM 700 C C . GLN A 1 89 ? 8.857 3.687 -11.856 1.00 93.06 89 GLN A C 1
ATOM 702 O O . GLN A 1 89 ? 9.142 2.965 -10.895 1.00 93.06 89 GLN A O 1
ATOM 707 N N . GLN A 1 90 ? 9.282 3.441 -13.091 1.00 92.75 90 GLN A N 1
ATOM 708 C CA . GLN A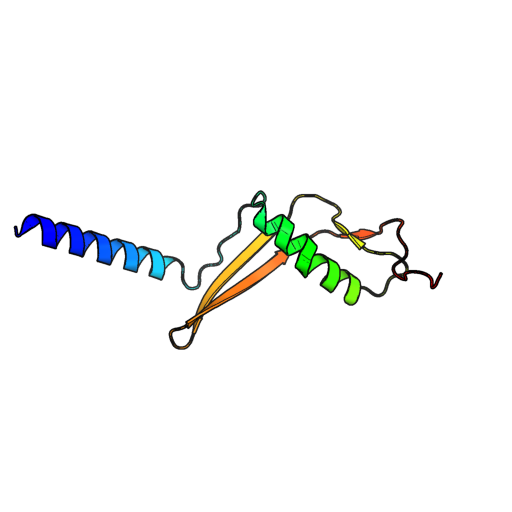 1 90 ? 10.231 2.377 -13.392 1.00 92.75 90 GLN A CA 1
ATOM 709 C C . GLN A 1 90 ? 11.566 2.649 -12.697 1.00 92.75 90 GLN A C 1
ATOM 711 O O . GLN A 1 90 ? 12.058 3.778 -12.672 1.00 92.75 90 GLN A O 1
ATOM 716 N N . SER A 1 91 ? 12.143 1.606 -12.112 1.00 90.69 91 SER A N 1
ATOM 717 C CA . SER A 1 91 ? 13.519 1.640 -11.630 1.00 90.69 91 SER A CA 1
ATOM 718 C C . SER A 1 91 ? 14.472 1.053 -12.667 1.00 90.69 91 SER A C 1
ATOM 720 O O . SER A 1 91 ? 14.057 0.452 -13.655 1.00 90.69 91 SER A O 1
ATOM 722 N N . ASN A 1 92 ? 15.768 1.165 -12.388 1.00 90.38 92 ASN A N 1
ATOM 723 C CA . ASN A 1 92 ? 16.812 0.484 -13.153 1.00 90.38 92 ASN A CA 1
ATOM 724 C C . ASN A 1 92 ? 17.063 -0.954 -12.654 1.00 90.38 92 ASN A C 1
ATOM 726 O O . ASN A 1 92 ? 18.008 -1.599 -13.102 1.00 90.38 92 ASN A O 1
ATOM 730 N N . CYS A 1 93 ? 16.267 -1.450 -11.699 1.00 88.19 93 CYS A N 1
ATOM 731 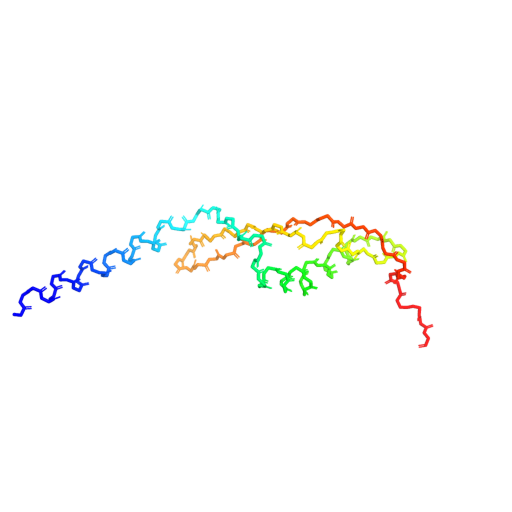C CA . CYS A 1 93 ? 16.420 -2.791 -11.145 1.00 88.19 93 CYS A CA 1
ATOM 732 C C . CYS A 1 93 ? 15.556 -3.787 -11.930 1.00 88.19 93 CYS A C 1
ATOM 734 O O . CYS A 1 93 ? 14.353 -3.549 -12.059 1.00 88.19 93 CYS A O 1
ATOM 736 N N . PRO A 1 94 ? 16.105 -4.917 -12.401 1.00 88.50 94 PRO A N 1
ATOM 737 C CA . PRO A 1 94 ? 15.314 -5.945 -13.068 1.00 88.50 94 PRO A CA 1
ATOM 738 C C . PRO A 1 94 ? 14.303 -6.590 -12.106 1.00 88.50 94 PRO A C 1
ATOM 740 O O . PRO A 1 94 ? 14.583 -6.786 -10.923 1.00 88.50 94 PRO A O 1
ATOM 743 N N . SER A 1 95 ? 13.112 -6.918 -12.617 1.00 81.25 95 SER A N 1
ATOM 744 C CA . SER A 1 95 ? 12.012 -7.526 -11.845 1.00 81.25 95 SER A CA 1
ATOM 745 C C . SER A 1 95 ? 12.251 -8.995 -11.504 1.00 81.25 95 SER A C 1
ATOM 747 O O . SER A 1 95 ? 11.685 -9.518 -10.543 1.00 81.25 95 SER A O 1
ATOM 749 N N . ARG A 1 96 ? 13.123 -9.658 -12.265 1.00 74.75 96 ARG A N 1
ATOM 750 C CA . ARG A 1 96 ? 13.661 -10.972 -11.937 1.00 74.75 96 ARG A CA 1
ATOM 751 C C . ARG A 1 96 ? 14.993 -10.767 -11.235 1.00 74.75 96 ARG A C 1
ATOM 753 O O . ARG A 1 96 ? 15.894 -10.148 -11.800 1.00 74.75 96 ARG A O 1
ATOM 760 N N . VAL A 1 97 ? 15.133 -11.340 -10.040 1.00 57.41 97 VAL A N 1
ATOM 761 C CA . VAL A 1 97 ? 16.452 -11.807 -9.609 1.00 57.41 97 VAL A CA 1
ATOM 762 C C . VAL A 1 97 ? 16.861 -12.777 -10.709 1.00 57.41 97 VAL A C 1
ATOM 764 O O . VAL A 1 97 ? 16.246 -13.830 -10.854 1.00 57.41 97 VAL A O 1
ATOM 767 N N . ALA A 1 98 ? 17.758 -12.349 -11.596 1.00 42.88 98 ALA A N 1
ATOM 768 C CA . ALA A 1 98 ? 18.396 -13.277 -12.505 1.00 42.88 98 ALA A CA 1
ATOM 769 C C . ALA A 1 98 ? 19.022 -14.345 -11.611 1.00 42.88 98 ALA A C 1
ATOM 771 O O . ALA A 1 98 ? 19.779 -13.991 -10.705 1.00 42.88 98 ALA A O 1
ATOM 772 N N . ASP A 1 99 ? 18.619 -15.597 -11.814 1.00 41.66 99 ASP A N 1
ATOM 773 C CA . ASP A 1 99 ? 19.292 -16.755 -11.247 1.00 41.66 99 ASP A CA 1
ATOM 774 C C . ASP A 1 99 ? 20.808 -16.557 -11.415 1.00 41.66 99 ASP A C 1
ATOM 776 O O . ASP A 1 99 ? 21.324 -16.536 -12.537 1.00 41.66 99 ASP A O 1
ATOM 780 N N . LEU A 1 100 ? 21.488 -16.337 -10.292 1.00 39.72 100 LEU A N 1
ATOM 781 C CA . LEU A 1 100 ? 22.935 -16.411 -10.122 1.00 39.72 100 LEU A CA 1
ATOM 782 C C . LEU A 1 100 ? 23.192 -17.381 -8.975 1.00 39.72 100 LEU A C 1
ATOM 784 O O . LEU A 1 100 ? 22.574 -17.184 -7.902 1.00 39.72 100 LEU A O 1
#

Sequence (100 aa):
MIGIYQKIAIFTILIGLIQSATIGKHLQVPDKDPTLKALVYKEGLPKANAKIHDTVLWVPATTQFSARRITVMNQGKLYSTWTYDMLLQQSNCPSRVADL

Organism: NCBI:txid1561998